Protein AF-A0A2E5AM23-F1 (afdb_monomer)

pLDDT: mean 81.15, std 21.77, range [34.69, 98.44]

Secondary structure (DSSP, 8-state):
--B-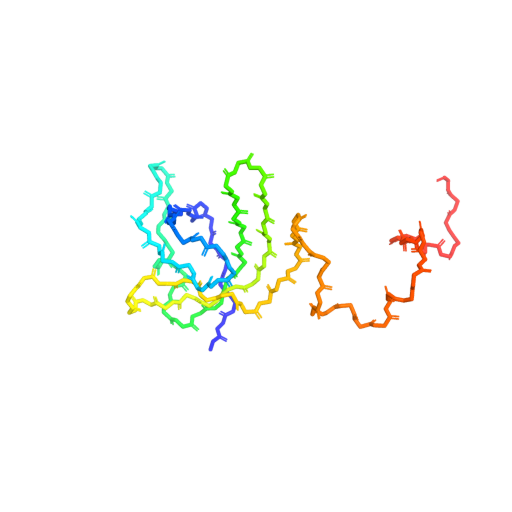--TTB-EEE---TTSPEEEEEEPTTSB-GGGG-TT-EEEEEEE-SS-EEEEEEEEETTTTEEEEEEEEEESSS---S--SS--SS-S---S---TT---

Radius of gyration: 16.87 Å; Cα contacts (8 Å, |Δi|>4): 173; chains: 1; bounding box: 41×44×32 Å

Nearest PDB structures (foldseek):
  5xy3-assembly1_D  TM=4.238E-01  e=3.324E+00  Trichomonas vaginalis
  6l8a-assembly3_F  TM=3.618E-01  e=4.242E+00  Acidithiobacillus ferrooxidans
  5i0k-assembly1_A-2  TM=3.037E-01  e=5.753E+00  Mycobacterium tuberculosis
  6s99-assembly2_D  TM=2.610E-01  e=7.804E+00  Ralstonia solanacearum

Structure (mmCIF, N/CA/C/O backbone):
data_AF-A0A2E5AM23-F1
#
_entry.id   AF-A0A2E5AM23-F1
#
loop_
_atom_site.group_PDB
_atom_site.id
_atom_site.type_symbol
_atom_site.label_atom_id
_atom_site.label_alt_id
_atom_site.label_comp_id
_atom_site.label_asym_id
_atom_site.label_entity_id
_atom_site.label_seq_id
_atom_site.pdbx_PDB_ins_code
_atom_site.Cartn_x
_atom_site.Cartn_y
_atom_site.Cartn_z
_atom_site.occupancy
_atom_site.B_iso_or_equiv
_atom_site.auth_seq_id
_atom_site.auth_comp_id
_atom_site.auth_asym_id
_atom_site.auth_atom_id
_atom_site.pdbx_PDB_model_num
ATOM 1 N N . MET A 1 1 ? -13.004 -5.943 12.814 1.00 79.38 1 MET A N 1
ATOM 2 C CA . MET A 1 1 ? -11.990 -5.644 11.788 1.00 79.38 1 MET A CA 1
ATOM 3 C C . MET A 1 1 ? -11.504 -6.960 11.225 1.00 79.38 1 MET A C 1
ATOM 5 O O . MET A 1 1 ? -10.989 -7.768 11.989 1.00 79.38 1 MET A O 1
ATOM 9 N N . ALA A 1 2 ? -11.749 -7.198 9.940 1.00 96.12 2 ALA A N 1
ATOM 10 C CA . ALA A 1 2 ? -11.255 -8.375 9.233 1.00 96.12 2 ALA A CA 1
ATOM 11 C C . ALA A 1 2 ? -10.177 -7.959 8.227 1.00 96.12 2 ALA A C 1
ATOM 13 O O . ALA A 1 2 ? -10.213 -6.831 7.731 1.00 96.12 2 ALA A O 1
ATOM 14 N N . LEU A 1 3 ? -9.257 -8.878 7.923 1.00 96.62 3 LEU A N 1
ATOM 15 C CA . LEU A 1 3 ? -8.399 -8.766 6.748 1.00 96.62 3 LEU A CA 1
ATOM 16 C C . LEU A 1 3 ? -9.218 -9.181 5.525 1.00 96.62 3 LEU A C 1
ATOM 18 O O . LEU A 1 3 ? -9.696 -10.313 5.456 1.00 96.62 3 LEU A O 1
ATOM 22 N N . VAL A 1 4 ? -9.380 -8.269 4.576 1.00 98.19 4 VAL A N 1
ATOM 23 C CA . VAL A 1 4 ? -10.126 -8.485 3.337 1.00 98.19 4 VAL A CA 1
ATOM 24 C C . VAL A 1 4 ? -9.156 -8.387 2.170 1.00 98.19 4 VAL A C 1
ATOM 26 O O . VAL A 1 4 ? -8.406 -7.422 2.065 1.00 98.19 4 VAL A O 1
ATOM 29 N N . ILE A 1 5 ? -9.179 -9.393 1.297 1.00 96.69 5 ILE A N 1
ATOM 30 C CA . ILE A 1 5 ? -8.407 -9.420 0.054 1.00 96.69 5 ILE A CA 1
ATOM 31 C C . ILE A 1 5 ? -9.391 -9.350 -1.110 1.00 96.69 5 ILE A C 1
ATOM 33 O O . ILE A 1 5 ? -10.382 -10.086 -1.141 1.00 96.69 5 ILE A O 1
ATOM 37 N N . LYS A 1 6 ? -9.129 -8.439 -2.045 1.00 96.62 6 LYS A N 1
ATOM 38 C CA . LYS A 1 6 ? -9.930 -8.221 -3.248 1.00 96.62 6 LYS A CA 1
ATOM 39 C C . LYS A 1 6 ? -9.016 -8.084 -4.453 1.00 96.62 6 LYS A C 1
ATOM 41 O O . LYS A 1 6 ? -7.964 -7.451 -4.376 1.00 96.62 6 LYS A O 1
ATOM 46 N N . ASP A 1 7 ? -9.455 -8.649 -5.567 1.00 96.69 7 ASP A N 1
ATOM 47 C CA . ASP A 1 7 ? -8.728 -8.572 -6.824 1.00 96.69 7 ASP A CA 1
ATOM 48 C C . ASP A 1 7 ? -8.991 -7.244 -7.525 1.00 96.69 7 ASP A C 1
ATOM 50 O O . ASP A 1 7 ? -10.079 -6.677 -7.437 1.00 96.69 7 ASP A O 1
ATOM 54 N N . ARG A 1 8 ? -7.986 -6.771 -8.269 1.00 97.00 8 ARG A N 1
ATOM 55 C CA . ARG A 1 8 ? -8.077 -5.580 -9.128 1.00 97.00 8 ARG A CA 1
ATOM 56 C C . ARG A 1 8 ? -8.587 -4.323 -8.412 1.00 97.00 8 ARG A C 1
ATOM 58 O O . ARG A 1 8 ? -9.169 -3.466 -9.064 1.00 97.00 8 ARG A O 1
ATOM 65 N N . VAL A 1 9 ? -8.310 -4.159 -7.121 1.00 98.00 9 VAL A N 1
ATOM 66 C CA . VAL A 1 9 ? -8.536 -2.893 -6.409 1.00 98.00 9 VAL A CA 1
ATOM 67 C C . VAL A 1 9 ? -7.316 -1.995 -6.583 1.00 98.00 9 VAL A C 1
ATOM 69 O O . VAL A 1 9 ? -6.205 -2.377 -6.211 1.00 98.00 9 VAL A O 1
ATOM 72 N N . LYS A 1 10 ? -7.497 -0.811 -7.177 1.00 97.81 10 LYS A N 1
ATOM 73 C CA . LYS A 1 10 ? -6.410 0.161 -7.360 1.00 97.81 10 LYS A CA 1
ATOM 74 C C . LYS A 1 10 ? -6.958 1.569 -7.550 1.00 97.81 10 LYS A C 1
ATOM 76 O O . LYS A 1 10 ? -7.698 1.828 -8.494 1.00 97.81 10 LYS A O 1
ATOM 81 N N . GLU A 1 11 ? -6.504 2.492 -6.711 1.00 97.94 11 GLU A N 1
ATOM 82 C CA . GLU A 1 11 ? -6.863 3.910 -6.772 1.00 97.94 11 GLU A CA 1
ATOM 83 C C . GLU A 1 11 ? -5.631 4.804 -6.929 1.00 97.94 11 GLU A C 1
ATOM 85 O O . GLU A 1 11 ? -4.497 4.385 -6.685 1.00 97.94 11 GLU A O 1
ATOM 90 N N . THR A 1 12 ? -5.864 6.046 -7.349 1.00 97.06 12 THR A N 1
ATOM 91 C CA . THR A 1 12 ? -4.843 7.100 -7.316 1.00 97.06 12 THR A CA 1
ATOM 92 C C . THR A 1 12 ? -4.791 7.762 -5.937 1.00 97.06 12 THR A C 1
ATOM 94 O O . THR A 1 12 ? -5.783 7.803 -5.215 1.00 97.06 12 THR A O 1
ATOM 97 N N . SER A 1 13 ? -3.626 8.286 -5.561 1.00 96.19 13 SER A N 1
ATOM 98 C CA . SER A 1 13 ? -3.429 9.086 -4.349 1.00 96.19 13 SER A CA 1
ATOM 99 C C . SER A 1 13 ? -2.438 10.200 -4.659 1.00 96.19 13 SER A C 1
ATOM 101 O O . SER A 1 13 ? -1.458 9.977 -5.367 1.00 96.19 13 SER A O 1
ATOM 103 N N . THR A 1 14 ? -2.676 11.387 -4.107 1.00 93.62 14 THR A N 1
ATOM 104 C CA . THR A 1 14 ? -1.747 12.528 -4.174 1.00 93.62 14 THR A CA 1
ATOM 105 C C . THR A 1 14 ? -1.050 12.787 -2.838 1.00 93.62 14 THR A C 1
ATOM 107 O O . THR A 1 14 ? -0.365 13.797 -2.691 1.00 93.62 14 THR A O 1
ATOM 110 N N . THR A 1 15 ? -1.248 11.916 -1.842 1.00 91.62 15 THR A N 1
ATOM 111 C CA . THR A 1 15 ? -0.557 12.010 -0.553 1.00 91.62 15 THR A CA 1
ATOM 112 C C . THR A 1 15 ? 0.949 11.910 -0.765 1.00 91.62 15 THR A C 1
ATOM 114 O O . THR A 1 15 ? 1.440 10.930 -1.321 1.00 91.62 15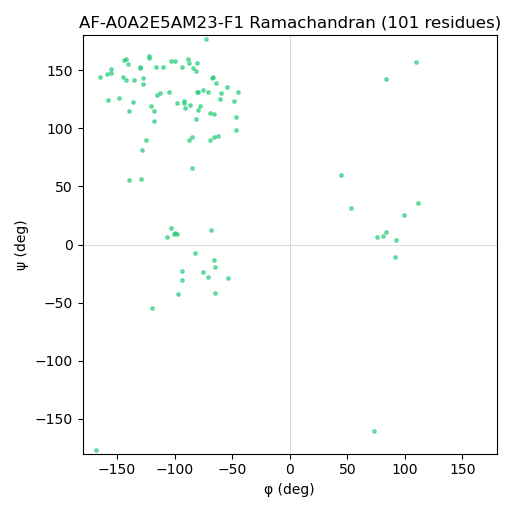 THR A O 1
ATOM 117 N N . THR A 1 16 ? 1.678 12.902 -0.263 1.00 87.12 16 THR A N 1
ATOM 118 C CA . THR A 1 16 ? 3.137 12.886 -0.150 1.00 87.12 16 THR A CA 1
ATOM 119 C C . THR A 1 16 ? 3.552 12.605 1.297 1.00 87.12 16 THR A C 1
ATOM 121 O O . THR A 1 16 ? 2.778 12.800 2.238 1.00 87.12 16 THR A O 1
ATOM 124 N N . GLY A 1 17 ? 4.782 12.125 1.490 1.00 84.81 17 GLY A N 1
ATOM 125 C CA . GLY A 1 17 ? 5.285 11.734 2.808 1.00 84.81 17 GLY A CA 1
ATOM 126 C C . GLY A 1 17 ? 4.678 10.424 3.330 1.00 84.81 17 GLY A C 1
ATOM 127 O O . GLY A 1 17 ? 4.157 9.608 2.572 1.00 84.81 17 GLY A O 1
ATOM 128 N N . THR A 1 18 ? 4.769 10.210 4.643 1.00 84.38 18 THR A N 1
ATOM 129 C CA . THR A 1 18 ? 4.437 8.935 5.315 1.00 84.38 18 THR A CA 1
ATOM 130 C C . THR A 1 18 ? 3.052 8.916 5.971 1.00 84.38 18 THR A C 1
ATOM 132 O O . THR A 1 18 ? 2.726 8.002 6.725 1.00 84.38 18 THR A O 1
ATOM 135 N N . GLY A 1 19 ? 2.225 9.929 5.703 1.00 88.44 19 GLY A N 1
ATOM 136 C CA . GLY A 1 19 ? 0.878 10.035 6.258 1.00 88.44 19 GLY A CA 1
ATOM 137 C C . GLY A 1 19 ? -0.126 9.054 5.644 1.00 88.44 19 GLY A C 1
ATOM 138 O O . GLY A 1 19 ? 0.173 8.308 4.705 1.00 88.44 19 GLY A O 1
ATOM 139 N N . THR A 1 20 ? -1.347 9.093 6.179 1.00 94.25 20 THR A N 1
ATOM 140 C CA . THR A 1 20 ? -2.517 8.396 5.633 1.00 94.25 20 THR A CA 1
ATOM 141 C C . THR A 1 20 ? -2.746 8.775 4.171 1.00 94.25 20 THR A C 1
ATOM 143 O O . THR A 1 20 ? -2.701 9.953 3.808 1.00 94.25 20 THR A O 1
ATOM 146 N N . TYR A 1 21 ? -3.019 7.777 3.332 1.00 97.56 21 TYR A N 1
ATOM 147 C CA . TYR A 1 21 ? -3.351 8.019 1.934 1.00 97.56 21 TYR A CA 1
ATOM 148 C C . TYR A 1 21 ? -4.771 8.547 1.799 1.00 97.56 21 TYR A C 1
ATOM 150 O O . TYR A 1 21 ? -5.702 7.958 2.353 1.00 97.56 21 TYR A O 1
ATOM 158 N N . THR A 1 22 ? -4.934 9.601 1.006 1.00 97.56 22 THR A N 1
ATOM 159 C CA . THR A 1 22 ? -6.230 10.018 0.472 1.00 97.56 22 THR A CA 1
ATOM 160 C C . THR A 1 22 ? -6.419 9.340 -0.876 1.00 97.56 22 THR A C 1
ATOM 162 O O . THR A 1 22 ? -5.596 9.513 -1.776 1.00 97.56 22 THR A O 1
ATOM 165 N N . LEU A 1 23 ? -7.490 8.567 -1.017 1.00 97.94 23 LEU A N 1
ATOM 166 C CA . LEU A 1 23 ? -7.803 7.833 -2.236 1.00 97.94 23 LEU A CA 1
ATOM 167 C C . LEU A 1 23 ? -8.699 8.697 -3.128 1.00 97.94 23 LEU A C 1
ATOM 169 O O . LEU A 1 23 ? -9.743 9.186 -2.690 1.00 97.94 23 LEU A O 1
ATOM 173 N N . ALA A 1 24 ? -8.241 8.933 -4.355 1.00 96.56 24 ALA A N 1
ATOM 174 C CA . ALA A 1 24 ? -8.825 9.878 -5.305 1.00 96.56 24 ALA A CA 1
ATOM 175 C C . ALA A 1 24 ? -9.658 9.199 -6.409 1.00 96.56 24 ALA A C 1
ATOM 177 O O . ALA A 1 24 ? -10.001 9.837 -7.405 1.00 96.56 24 ALA A O 1
ATOM 178 N N . GLY A 1 25 ? -10.004 7.921 -6.241 1.00 95.88 25 GLY A N 1
ATOM 179 C CA . GLY A 1 25 ? -10.817 7.154 -7.177 1.00 95.88 25 GLY A CA 1
ATOM 180 C C . GLY A 1 25 ? -10.039 6.076 -7.928 1.00 95.88 25 GLY A C 1
ATOM 181 O O . GLY A 1 25 ? -8.809 6.130 -8.080 1.00 95.88 25 GLY A O 1
ATOM 182 N N . ALA A 1 26 ? -10.797 5.084 -8.402 1.00 97.81 26 ALA A N 1
ATOM 183 C CA . ALA A 1 26 ? -10.289 3.914 -9.107 1.00 97.81 26 ALA A CA 1
ATOM 184 C C . ALA A 1 26 ? -9.617 4.275 -10.429 1.00 97.81 26 ALA A C 1
ATOM 186 O O . ALA A 1 26 ? -10.098 5.108 -11.199 1.00 97.81 26 ALA A O 1
ATOM 187 N N . ILE A 1 27 ? -8.500 3.604 -10.703 1.00 97.50 27 ILE A N 1
ATOM 188 C CA . ILE A 1 27 ? -7.885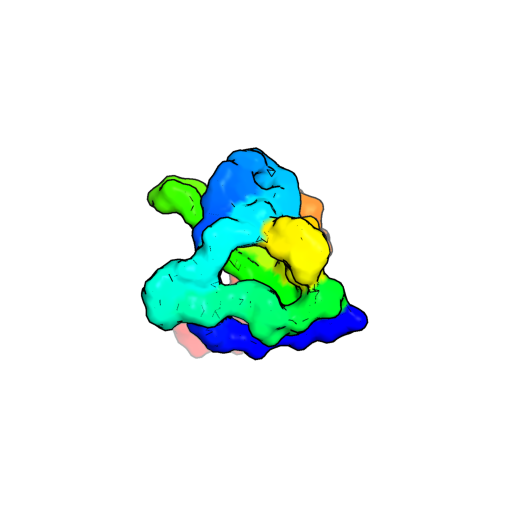 3.637 -12.027 1.00 97.50 27 ILE A CA 1
ATOM 189 C C . ILE A 1 27 ? -8.814 2.914 -13.005 1.00 97.50 27 ILE A C 1
ATOM 191 O O . ILE A 1 27 ? -9.413 1.896 -12.669 1.00 97.50 27 ILE A O 1
ATOM 195 N N . THR A 1 28 ? -8.914 3.407 -14.240 1.00 97.00 28 THR A N 1
ATOM 196 C CA . THR A 1 28 ? -9.718 2.778 -15.295 1.00 97.00 28 THR A CA 1
ATOM 197 C C . THR A 1 28 ? -9.440 1.274 -15.405 1.00 97.00 28 THR A C 1
ATOM 199 O O . THR A 1 28 ? -8.302 0.855 -15.620 1.00 97.00 28 THR A O 1
ATOM 202 N N . GLY A 1 29 ? -10.496 0.463 -15.286 1.00 97.06 29 GLY A N 1
ATOM 203 C CA . GLY A 1 29 ? -10.410 -1.000 -15.329 1.00 97.06 29 GLY A CA 1
ATOM 204 C C . GLY A 1 29 ? -10.040 -1.667 -13.997 1.00 97.06 29 GLY A C 1
ATOM 205 O O . GLY A 1 29 ? -9.733 -2.860 -13.998 1.00 97.06 29 GLY A O 1
ATOM 206 N N . PHE A 1 30 ? -10.048 -0.929 -12.889 1.00 98.31 30 PHE A N 1
ATOM 207 C CA . PHE A 1 30 ? -9.892 -1.430 -11.524 1.00 98.31 30 PHE A CA 1
ATOM 208 C C . PHE A 1 30 ? -11.105 -1.031 -10.675 1.00 98.31 30 PHE A C 1
ATOM 210 O O . PHE A 1 30 ? -11.839 -0.106 -11.016 1.00 98.31 30 PHE A O 1
ATOM 217 N N . GLU A 1 31 ? -11.285 -1.734 -9.565 1.00 98.38 31 GLU A N 1
ATOM 218 C CA . GLU A 1 31 ? -12.287 -1.448 -8.546 1.00 98.38 31 GLU A CA 1
ATOM 219 C C . GLU A 1 31 ? -11.743 -0.466 -7.497 1.00 98.38 31 GLU A C 1
ATOM 221 O O . GLU A 1 31 ? -10.527 -0.306 -7.316 1.00 98.38 31 GLU A O 1
ATOM 226 N N . ALA A 1 32 ? -12.660 0.182 -6.782 1.00 97.81 32 ALA A N 1
ATOM 227 C CA . ALA A 1 32 ? -12.343 1.097 -5.691 1.00 97.81 32 ALA A CA 1
ATOM 228 C C . ALA A 1 32 ? -12.032 0.348 -4.381 1.00 97.81 32 ALA A C 1
ATOM 230 O O . ALA A 1 32 ? -12.512 -0.759 -4.134 1.00 97.81 32 ALA A O 1
ATOM 231 N N . PHE A 1 33 ? -11.284 0.983 -3.479 1.00 97.94 33 PHE A N 1
ATOM 232 C CA . PHE A 1 33 ? -11.016 0.466 -2.133 1.00 97.94 33 PHE A CA 1
ATOM 233 C C . PHE A 1 33 ? -12.273 0.389 -1.262 1.00 97.94 33 PHE A C 1
ATOM 235 O O . PHE A 1 33 ? -12.257 -0.303 -0.246 1.00 97.94 33 PHE A O 1
ATOM 242 N N . SER A 1 34 ? -13.384 1.017 -1.662 1.00 97.50 34 SER A N 1
ATOM 243 C CA . SER A 1 34 ? -14.688 0.801 -1.021 1.00 97.50 34 SER A CA 1
ATOM 244 C C . SER A 1 34 ? -15.084 -0.677 -0.967 1.00 97.50 34 SER A C 1
ATOM 246 O O . SER A 1 34 ? -15.738 -1.086 -0.008 1.00 97.50 34 SER A O 1
ATOM 248 N N . GLU A 1 35 ? -14.616 -1.490 -1.919 1.00 98.12 35 GLU A N 1
ATOM 249 C CA . GLU A 1 35 ? -14.848 -2.939 -1.963 1.00 98.12 35 GLU A CA 1
ATOM 250 C C . GLU A 1 35 ? -14.202 -3.710 -0.799 1.00 98.12 35 GLU A C 1
ATOM 252 O O . GLU A 1 35 ? -14.609 -4.834 -0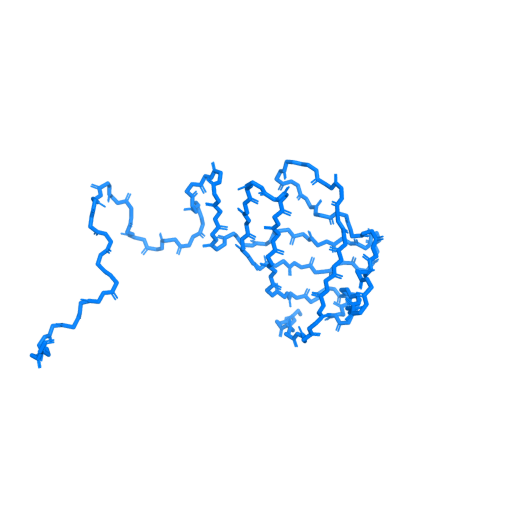.495 1.00 98.12 35 GLU A O 1
ATOM 257 N N . ILE A 1 36 ? -13.215 -3.117 -0.119 1.00 98.19 36 ILE A N 1
ATOM 258 C CA . ILE A 1 36 ? -12.608 -3.666 1.105 1.00 98.19 36 ILE A CA 1
ATOM 259 C C . ILE A 1 36 ? -13.588 -3.581 2.287 1.00 98.19 36 ILE A C 1
ATOM 261 O O . ILE A 1 36 ? -13.562 -4.419 3.193 1.00 98.19 36 ILE A O 1
ATOM 265 N N . GLY A 1 37 ? -14.497 -2.604 2.263 1.00 98.06 37 GLY A N 1
ATOM 266 C CA . GLY A 1 37 ? -15.457 -2.335 3.328 1.00 98.06 37 GLY A CA 1
ATOM 267 C C . GLY A 1 37 ? -14.881 -1.474 4.455 1.00 98.06 37 GLY A C 1
ATOM 268 O O . GLY A 1 37 ? -13.716 -1.584 4.838 1.00 98.06 37 GLY A O 1
ATOM 269 N N . ASN A 1 38 ? -15.717 -0.586 4.994 1.00 98.19 38 ASN A N 1
ATOM 270 C CA . ASN A 1 38 ? -15.309 0.397 5.998 1.00 98.19 38 ASN A CA 1
ATOM 271 C C . ASN A 1 38 ? -14.745 -0.256 7.273 1.00 98.19 38 ASN A C 1
ATOM 273 O O . ASN A 1 38 ? -15.393 -1.111 7.876 1.00 98.19 38 ASN A O 1
ATOM 277 N N . GLY A 1 39 ? -13.574 0.201 7.720 1.00 97.75 39 GLY A N 1
ATOM 278 C CA . GLY A 1 39 ? -12.923 -0.262 8.945 1.00 97.75 39 GLY A CA 1
ATOM 279 C C . GLY A 1 39 ? -12.252 -1.634 8.831 1.00 97.75 39 GLY A C 1
ATOM 280 O O . GLY A 1 39 ? -11.797 -2.167 9.845 1.00 97.75 39 GLY A O 1
ATOM 281 N N . ASN A 1 40 ? -12.192 -2.223 7.635 1.00 98.38 40 ASN A N 1
ATOM 282 C CA . ASN A 1 40 ? -11.436 -3.448 7.386 1.00 98.38 40 ASN A CA 1
ATOM 283 C C . ASN A 1 40 ? -9.983 -3.139 7.023 1.00 98.38 40 ASN A C 1
ATOM 285 O O . ASN A 1 40 ? -9.655 -2.051 6.540 1.00 98.38 40 ASN A O 1
ATOM 289 N N . THR A 1 41 ? -9.110 -4.115 7.260 1.00 98.06 41 THR A N 1
ATOM 290 C CA . THR A 1 41 ? -7.723 -4.064 6.802 1.00 98.06 41 THR A CA 1
ATOM 291 C C . THR A 1 41 ? -7.574 -4.767 5.461 1.00 98.06 41 THR A C 1
ATOM 293 O O . THR A 1 41 ? -8.314 -5.696 5.145 1.00 98.06 41 THR A O 1
ATOM 296 N N . THR A 1 42 ? -6.590 -4.344 4.679 1.00 98.25 42 THR A N 1
ATOM 297 C CA . THR A 1 42 ? -6.183 -4.998 3.433 1.00 98.25 42 THR A CA 1
ATOM 298 C C . THR A 1 42 ? -4.674 -4.905 3.270 1.00 98.25 42 THR A C 1
ATOM 300 O O . THR A 1 4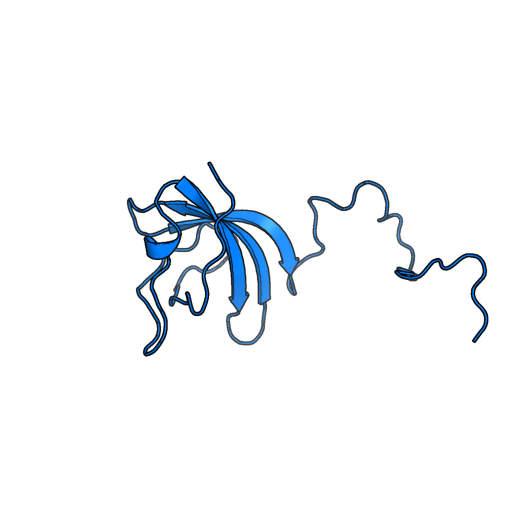2 ? -4.025 -4.023 3.840 1.00 98.25 42 THR A O 1
ATOM 303 N N . TYR A 1 43 ? -4.121 -5.799 2.458 1.00 97.56 43 TYR A N 1
ATOM 304 C CA . TYR A 1 43 ? -2.803 -5.593 1.879 1.00 97.56 43 TYR A CA 1
ATOM 305 C C . TYR A 1 43 ? -2.848 -4.419 0.894 1.00 97.56 43 TYR A C 1
ATOM 307 O O . TYR A 1 43 ? -3.848 -4.240 0.192 1.00 97.56 43 TYR A O 1
ATOM 315 N N . TYR A 1 44 ? -1.778 -3.633 0.830 1.00 97.12 44 TYR A N 1
ATOM 316 C CA . TYR A 1 44 ? -1.606 -2.595 -0.178 1.00 97.12 44 TYR A CA 1
ATOM 317 C C . TYR A 1 44 ? -0.166 -2.532 -0.672 1.00 97.12 44 TYR A C 1
ATOM 319 O O . TYR A 1 44 ? 0.777 -2.882 0.036 1.00 97.12 44 TYR A O 1
ATOM 327 N N . GLY A 1 45 ? -0.021 -2.025 -1.892 1.00 95.69 45 GLY A N 1
ATOM 328 C CA . GLY A 1 45 ? 1.235 -1.516 -2.418 1.00 95.69 45 GLY A CA 1
ATOM 329 C C . GLY A 1 45 ? 1.016 -0.107 -2.955 1.00 95.69 45 GLY A C 1
ATOM 330 O O . GLY A 1 45 ? -0.036 0.187 -3.526 1.00 95.69 45 GLY A O 1
ATOM 331 N N . CYS A 1 46 ? 2.000 0.762 -2.774 1.00 94.06 46 CYS A N 1
ATOM 332 C CA . CYS A 1 46 ? 2.033 2.087 -3.373 1.00 94.06 46 CYS A CA 1
ATOM 333 C C . CYS A 1 46 ? 3.385 2.308 -4.054 1.00 94.06 46 CYS A C 1
ATOM 335 O O . CYS A 1 46 ? 4.398 1.733 -3.652 1.00 94.06 46 CYS A O 1
ATOM 337 N N . SER A 1 47 ? 3.398 3.158 -5.073 1.00 92.06 47 SER A N 1
ATOM 338 C CA . SER A 1 47 ? 4.629 3.653 -5.675 1.00 92.06 47 SER A CA 1
ATOM 339 C C . SER A 1 47 ? 4.363 4.993 -6.347 1.00 92.06 47 SER A C 1
ATOM 341 O O . SER A 1 47 ? 3.267 5.211 -6.869 1.00 92.06 47 SER A O 1
ATOM 343 N N . ASP A 1 48 ? 5.364 5.868 -6.347 1.00 87.81 48 ASP A N 1
ATOM 344 C CA . ASP A 1 48 ? 5.373 7.117 -7.116 1.00 87.81 48 ASP A CA 1
ATOM 345 C C . ASP A 1 48 ? 6.141 6.990 -8.450 1.00 87.81 48 ASP A C 1
ATOM 347 O O . ASP A 1 48 ? 6.362 7.977 -9.150 1.00 87.81 48 ASP A O 1
ATOM 351 N N . GLY A 1 49 ? 6.532 5.765 -8.820 1.00 87.50 49 GLY A N 1
ATOM 352 C CA . GLY A 1 49 ? 7.345 5.463 -9.998 1.00 87.50 49 GLY A CA 1
ATOM 353 C C . GLY A 1 49 ? 8.853 5.441 -9.737 1.00 87.50 49 GLY A C 1
ATOM 354 O O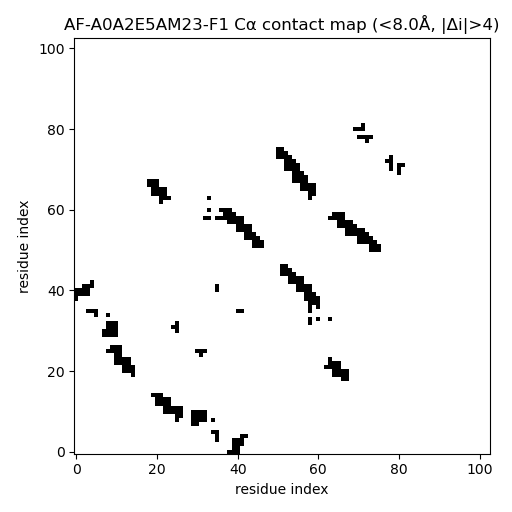 . GLY A 1 49 ? 9.592 4.968 -10.598 1.00 87.50 49 GLY A O 1
ATOM 355 N N . THR A 1 50 ? 9.307 5.898 -8.569 1.00 87.12 50 THR A N 1
ATOM 356 C CA . THR A 1 50 ? 10.708 5.818 -8.127 1.00 87.12 50 THR A CA 1
ATOM 357 C C . THR A 1 50 ? 10.807 5.014 -6.839 1.00 87.12 50 THR A C 1
ATOM 359 O O . THR A 1 50 ? 11.514 4.010 -6.779 1.00 87.12 50 THR A O 1
ATOM 362 N N . ASP A 1 51 ? 10.047 5.434 -5.835 1.00 85.81 51 ASP A N 1
ATOM 363 C CA . ASP A 1 51 ? 9.959 4.814 -4.530 1.00 85.81 51 ASP A CA 1
ATOM 364 C C . ASP A 1 51 ? 8.721 3.923 -4.422 1.00 85.81 51 ASP A C 1
ATOM 366 O O . ASP A 1 51 ? 7.739 4.062 -5.165 1.00 85.81 51 ASP A O 1
ATOM 370 N N . PHE A 1 52 ? 8.769 2.974 -3.489 1.00 87.12 52 PHE A N 1
ATOM 371 C CA . PHE A 1 52 ? 7.650 2.087 -3.213 1.00 87.12 52 PHE A CA 1
ATOM 372 C C . PHE A 1 52 ? 7.498 1.777 -1.727 1.00 87.12 52 PHE A C 1
ATOM 374 O O . PHE A 1 52 ? 8.426 1.895 -0.921 1.00 87.12 52 PHE A O 1
ATOM 381 N N . GLU A 1 53 ? 6.291 1.343 -1.384 1.00 89.94 53 GLU A N 1
ATOM 382 C CA . GLU A 1 53 ? 5.971 0.764 -0.090 1.00 89.94 53 GLU A CA 1
ATOM 383 C C . GLU A 1 53 ? 4.939 -0.343 -0.256 1.00 89.94 53 GLU A C 1
ATOM 385 O O . GLU A 1 53 ? 4.021 -0.238 -1.073 1.00 89.94 53 GLU A O 1
ATOM 390 N N . VAL A 1 54 ? 5.073 -1.382 0.556 1.00 91.31 54 VAL A N 1
ATOM 391 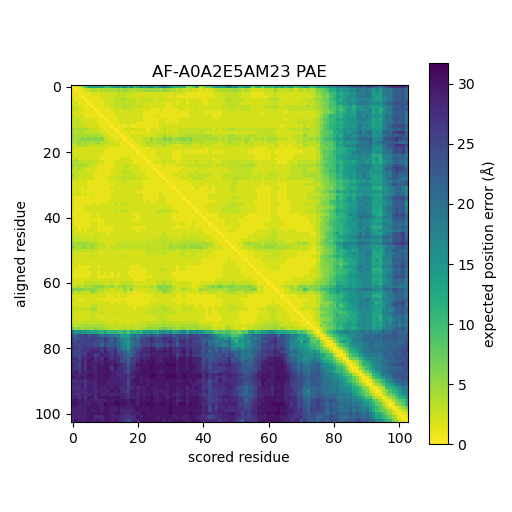C CA . VAL A 1 54 ? 4.122 -2.476 0.673 1.00 91.31 54 VAL A CA 1
ATOM 392 C C . VAL A 1 54 ? 3.757 -2.653 2.142 1.00 91.31 54 VAL A C 1
ATOM 394 O O . VAL A 1 54 ? 4.618 -2.573 3.022 1.00 91.31 54 VAL A O 1
ATOM 397 N N . GLY A 1 55 ? 2.478 -2.875 2.437 1.00 92.56 55 GLY A N 1
ATOM 398 C CA . GLY A 1 55 ? 2.015 -2.894 3.817 1.00 92.56 55 GLY A CA 1
ATOM 399 C C . GLY A 1 55 ? 0.608 -3.429 4.024 1.00 92.56 55 GLY A C 1
ATOM 400 O O . GLY A 1 55 ? -0.080 -3.858 3.100 1.00 92.56 55 GLY A O 1
ATOM 401 N N . ILE A 1 56 ? 0.180 -3.371 5.282 1.00 95.38 56 ILE A N 1
ATOM 402 C CA . ILE A 1 56 ? -1.211 -3.546 5.693 1.00 95.38 56 ILE A CA 1
ATOM 403 C C . ILE A 1 56 ? -1.776 -2.176 6.042 1.00 95.38 56 ILE A C 1
ATOM 405 O O . ILE A 1 56 ? -1.159 -1.423 6.802 1.00 95.38 56 ILE A O 1
ATOM 409 N N . GLY A 1 57 ? -2.948 -1.860 5.501 1.00 96.31 57 GLY A N 1
ATOM 410 C CA . GLY A 1 57 ? -3.641 -0.607 5.765 1.00 96.31 57 GLY A CA 1
ATOM 411 C C . GLY A 1 57 ? -5.095 -0.819 6.156 1.00 96.31 57 GLY A C 1
ATOM 412 O O . GLY A 1 57 ? -5.716 -1.800 5.749 1.00 96.31 57 GLY A O 1
ATOM 413 N N . THR A 1 58 ? -5.641 0.109 6.939 1.00 97.94 58 THR A N 1
ATOM 414 C CA . THR A 1 58 ? -7.064 0.153 7.301 1.00 97.94 58 THR A CA 1
ATOM 415 C C . THR A 1 58 ? -7.793 1.132 6.391 1.00 97.94 58 THR A C 1
ATOM 417 O O . THR A 1 58 ? -7.461 2.321 6.367 1.00 97.94 58 THR A O 1
ATOM 420 N N . TYR A 1 59 ? -8.804 0.649 5.667 1.00 98.44 59 TYR A N 1
ATOM 421 C CA . TYR A 1 59 ? -9.655 1.499 4.839 1.00 98.44 59 TYR A CA 1
ATOM 422 C C . TYR A 1 59 ? -10.723 2.189 5.691 1.00 98.44 59 TYR A C 1
ATOM 424 O O . TYR A 1 59 ? -11.429 1.543 6.467 1.00 98.44 59 TYR A O 1
ATOM 432 N N . THR A 1 60 ? -10.870 3.501 5.523 1.00 98.31 60 THR A N 1
ATOM 433 C CA . THR A 1 60 ? -11.934 4.292 6.147 1.00 98.31 60 THR A CA 1
ATOM 434 C C . THR A 1 60 ? -12.765 4.960 5.063 1.00 98.31 60 THR A C 1
ATOM 436 O O . THR A 1 60 ? -12.263 5.772 4.286 1.00 98.31 60 THR A O 1
ATOM 439 N N . LEU A 1 61 ? -14.058 4.629 5.031 1.00 96.56 61 LEU A N 1
ATOM 440 C CA . LEU A 1 61 ? -14.999 5.151 4.040 1.00 96.56 61 LEU A CA 1
ATOM 441 C C . LEU A 1 61 ? -15.186 6.664 4.192 1.00 96.56 61 LEU A C 1
ATOM 443 O O . LEU A 1 61 ? -15.204 7.395 3.204 1.00 96.56 61 LEU A O 1
ATOM 447 N N . SER A 1 62 ? -15.292 7.141 5.436 1.00 94.19 62 SER A N 1
ATOM 448 C CA . SER A 1 62 ? -15.345 8.575 5.717 1.00 94.19 62 SER A CA 1
ATOM 449 C C . SER A 1 62 ? -14.015 9.220 5.334 1.00 94.19 62 SER A C 1
ATOM 451 O O . SER A 1 62 ? -12.989 8.958 5.958 1.00 94.19 62 SER A O 1
ATOM 453 N N . GLY A 1 63 ? -14.043 10.064 4.303 1.00 90.44 63 GLY A N 1
ATOM 454 C CA . GLY A 1 63 ? -12.851 10.710 3.754 1.00 90.44 63 GLY A CA 1
ATOM 455 C C . GLY A 1 63 ? -12.029 9.840 2.802 1.00 90.44 63 GLY A C 1
ATOM 456 O O . GLY A 1 63 ? -10.946 10.276 2.431 1.00 90.44 63 GLY A O 1
ATOM 457 N N . THR A 1 64 ? -12.520 8.644 2.434 1.00 97.00 64 THR A N 1
ATOM 458 C CA . THR A 1 64 ? -11.895 7.728 1.458 1.00 97.00 64 THR A CA 1
ATOM 459 C C . THR A 1 64 ? -10.390 7.585 1.667 1.00 97.00 64 THR A C 1
ATOM 461 O O . THR A 1 64 ? -9.583 7.910 0.798 1.00 97.00 64 THR A O 1
ATOM 464 N N . THR A 1 65 ? -10.001 7.120 2.855 1.00 98.25 65 THR A N 1
ATOM 465 C CA . THR A 1 65 ? -8.591 7.033 3.248 1.00 98.25 65 THR A CA 1
ATOM 466 C C . THR A 1 65 ? -8.114 5.606 3.474 1.00 98.25 65 THR A C 1
ATOM 468 O O . THR A 1 65 ? -8.883 4.729 3.871 1.00 98.25 65 THR A O 1
ATOM 471 N N . LEU A 1 66 ? -6.814 5.385 3.272 1.00 98.12 66 LEU A N 1
ATOM 472 C CA . LEU A 1 66 ? -6.113 4.175 3.689 1.00 98.12 66 LEU A CA 1
ATOM 473 C C . LEU A 1 66 ? -5.031 4.560 4.700 1.00 98.12 66 LEU A C 1
ATOM 475 O O . LEU A 1 66 ? -4.010 5.159 4.354 1.00 98.12 66 LEU A O 1
ATOM 479 N N . THR A 1 67 ? -5.267 4.243 5.971 1.00 97.12 67 THR A N 1
ATOM 480 C CA . THR A 1 67 ? -4.278 4.481 7.029 1.00 97.12 67 THR A CA 1
ATOM 481 C C . THR A 1 67 ? -3.231 3.381 6.995 1.00 97.12 67 THR A C 1
ATOM 483 O O . THR A 1 67 ? -3.585 2.204 6.983 1.00 97.12 67 THR A O 1
ATOM 486 N N . ARG A 1 68 ? -1.950 3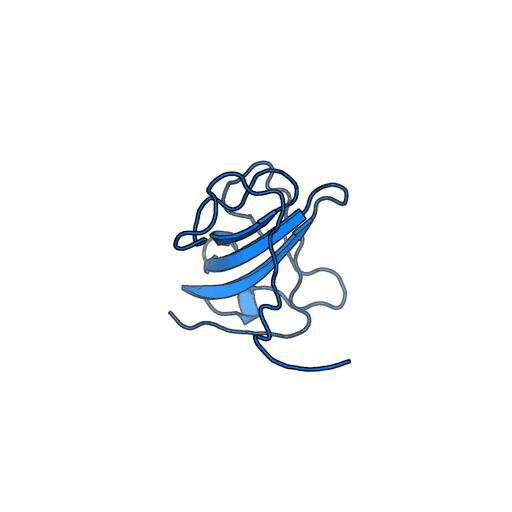.758 7.010 1.00 93.50 68 ARG A N 1
ATOM 487 C CA . ARG A 1 68 ? -0.826 2.818 7.084 1.00 93.50 68 ARG A CA 1
ATOM 488 C C . ARG A 1 68 ? -0.800 2.173 8.469 1.00 93.50 68 ARG A C 1
ATOM 490 O O . ARG A 1 68 ? -0.571 2.861 9.460 1.00 93.50 68 ARG A O 1
ATOM 497 N N . THR A 1 69 ? -1.062 0.872 8.553 1.00 89.62 69 THR A N 1
ATOM 498 C CA . THR A 1 69 ? -1.113 0.142 9.832 1.00 89.62 69 THR A CA 1
ATOM 499 C C . THR A 1 69 ? 0.203 -0.572 10.114 1.00 89.62 69 THR A C 1
ATOM 501 O O . THR A 1 69 ? 0.689 -0.579 11.242 1.00 89.62 69 THR A O 1
ATOM 504 N N . THR A 1 70 ? 0.789 -1.202 9.098 1.00 87.81 70 THR A N 1
ATOM 505 C CA . THR A 1 70 ? 2.062 -1.922 9.207 1.00 87.81 70 THR A CA 1
ATOM 506 C C . THR A 1 70 ? 2.801 -1.819 7.887 1.00 87.81 70 THR A C 1
ATOM 508 O O . THR A 1 70 ? 2.245 -2.174 6.850 1.00 87.81 70 THR A O 1
ATOM 511 N N . ILE A 1 71 ? 4.051 -1.361 7.934 1.00 85.81 71 ILE A N 1
ATOM 512 C CA . ILE A 1 71 ? 4.919 -1.308 6.759 1.00 85.81 71 ILE A CA 1
ATOM 513 C C . ILE A 1 71 ? 5.696 -2.614 6.682 1.00 85.81 71 ILE A C 1
ATOM 515 O O . ILE A 1 71 ? 6.450 -2.937 7.597 1.00 85.81 71 ILE A O 1
ATOM 519 N N . LEU A 1 72 ? 5.472 -3.367 5.607 1.00 85.00 72 LEU A N 1
ATOM 520 C CA . LEU A 1 72 ? 6.103 -4.662 5.370 1.00 85.00 72 LEU A CA 1
ATOM 521 C C . LEU A 1 72 ? 7.368 -4.530 4.522 1.00 85.00 72 LEU A C 1
ATOM 523 O O . LEU A 1 72 ? 8.277 -5.327 4.700 1.00 85.00 72 LEU A O 1
ATOM 527 N N . GLU A 1 73 ? 7.438 -3.538 3.632 1.00 83.19 73 GLU A N 1
ATOM 528 C CA . GLU A 1 73 ? 8.606 -3.242 2.794 1.00 83.19 73 GLU A CA 1
ATOM 529 C C . GLU A 1 73 ? 8.558 -1.787 2.297 1.00 83.19 73 GLU A C 1
ATOM 531 O O . GLU A 1 73 ? 7.475 -1.261 2.049 1.00 83.19 73 GLU A O 1
ATOM 536 N N . SER A 1 74 ? 9.710 -1.123 2.138 1.00 85.00 74 SER A N 1
ATOM 537 C CA . SER A 1 74 ? 9.809 0.206 1.513 1.00 85.00 74 SER A CA 1
ATOM 538 C C . SER A 1 74 ? 11.201 0.463 0.925 1.00 85.00 74 SER A C 1
ATOM 540 O O . SER A 1 74 ? 12.198 -0.024 1.461 1.00 85.00 74 SER A O 1
ATOM 542 N N . SER A 1 75 ? 11.281 1.279 -0.133 1.00 80.31 75 SER A N 1
ATOM 543 C CA . SER A 1 75 ? 12.546 1.760 -0.715 1.00 80.31 75 SER A CA 1
ATOM 544 C C . SER A 1 75 ? 13.236 2.862 0.105 1.00 80.31 75 SER A C 1
ATOM 546 O O . SER A 1 75 ? 14.451 3.028 0.007 1.00 80.31 75 SER A O 1
ATOM 548 N N . SER A 1 76 ? 12.488 3.610 0.924 1.00 66.31 76 SER A N 1
ATOM 549 C CA . SER A 1 76 ? 12.948 4.861 1.549 1.00 66.31 76 SER A CA 1
ATOM 550 C C . SER A 1 76 ? 13.543 4.679 2.951 1.00 66.31 76 SER A C 1
ATOM 552 O O . SER A 1 76 ? 14.325 5.510 3.415 1.00 66.31 76 SER A O 1
ATOM 554 N N . THR A 1 77 ? 13.208 3.614 3.680 1.00 52.34 77 THR A N 1
ATOM 555 C CA . THR A 1 77 ? 13.783 3.362 5.010 1.00 52.34 77 THR A CA 1
ATOM 556 C C . THR A 1 77 ? 13.530 1.925 5.451 1.00 52.34 77 THR A C 1
ATOM 558 O O . THR A 1 77 ? 12.482 1.348 5.178 1.00 52.34 77 THR A O 1
ATOM 561 N N . LYS A 1 78 ? 14.514 1.346 6.150 1.00 47.34 78 LYS A N 1
ATOM 562 C CA . LYS A 1 78 ? 14.438 0.025 6.786 1.00 47.34 78 LYS A CA 1
ATOM 563 C C . LYS A 1 78 ? 13.108 -0.128 7.537 1.00 47.34 78 LYS A C 1
ATOM 565 O O . LYS A 1 78 ? 12.764 0.737 8.335 1.00 47.34 78 LYS A O 1
ATOM 570 N N . ILE A 1 79 ? 12.424 -1.249 7.317 1.00 46.47 79 ILE A N 1
ATOM 571 C CA . ILE A 1 79 ? 11.269 -1.716 8.096 1.00 46.47 79 ILE A CA 1
ATOM 572 C C . ILE A 1 79 ? 11.604 -1.598 9.593 1.00 46.47 79 ILE A C 1
ATOM 574 O O . ILE A 1 79 ? 12.454 -2.334 10.094 1.00 46.47 79 ILE A O 1
ATOM 578 N N . THR A 1 80 ? 10.978 -0.667 10.317 1.00 43.62 80 THR A N 1
ATOM 579 C CA . THR A 1 80 ? 11.171 -0.508 11.774 1.00 43.62 80 THR A CA 1
ATOM 580 C C . THR A 1 80 ? 10.055 -1.129 12.610 1.00 43.62 80 THR A C 1
ATOM 582 O O . THR A 1 80 ? 10.062 -0.991 13.830 1.00 43.62 80 THR A O 1
ATOM 585 N N . ALA A 1 81 ? 9.137 -1.890 12.012 1.00 43.34 81 ALA A N 1
ATOM 586 C CA . ALA A 1 81 ? 8.153 -2.646 12.774 1.00 43.34 81 ALA A CA 1
ATOM 587 C C . ALA A 1 81 ? 7.935 -4.034 12.163 1.00 43.34 81 ALA A C 1
ATOM 589 O O . ALA A 1 81 ? 7.395 -4.154 11.071 1.00 43.34 81 ALA A O 1
ATOM 590 N N . LEU A 1 82 ? 8.323 -5.055 12.944 1.00 34.69 82 LEU A N 1
ATOM 591 C CA . LEU A 1 82 ? 8.138 -6.509 12.767 1.00 34.69 82 LEU A CA 1
ATOM 592 C C . LEU A 1 82 ? 9.304 -7.346 12.213 1.00 34.69 82 LEU A C 1
ATOM 594 O O . LEU A 1 82 ? 9.090 -8.484 11.805 1.00 34.69 82 LEU A O 1
ATOM 598 N N . VAL A 1 83 ? 10.555 -6.903 12.379 1.00 38.50 83 VAL A N 1
ATOM 599 C CA . VAL A 1 83 ? 11.647 -7.876 12.575 1.00 38.50 83 VAL A CA 1
ATOM 600 C C . VAL A 1 83 ? 11.734 -8.177 14.069 1.00 38.50 83 VAL A C 1
ATOM 602 O O . VAL A 1 83 ? 12.425 -7.490 14.819 1.00 38.50 83 VAL A O 1
ATOM 605 N N . ASN A 1 84 ? 10.998 -9.183 14.534 1.00 43.72 84 ASN A N 1
ATOM 606 C CA . ASN A 1 84 ? 11.264 -9.773 15.842 1.00 43.72 84 ASN A CA 1
ATOM 607 C C . ASN A 1 84 ? 12.688 -10.374 15.816 1.00 43.72 84 ASN A C 1
ATOM 609 O O . ASN A 1 84 ? 12.878 -11.493 15.356 1.00 43.72 84 ASN A O 1
ATOM 613 N N . GLY A 1 85 ? 13.698 -9.607 16.247 1.00 38.94 85 GLY A N 1
ATOM 614 C CA . GLY A 1 85 ? 15.002 -10.122 16.688 1.00 38.94 85 GLY A CA 1
ATOM 615 C C . GLY A 1 85 ? 16.162 -10.242 15.685 1.00 38.94 85 GLY A C 1
ATOM 616 O O . GLY A 1 85 ? 17.217 -10.711 16.098 1.00 38.94 85 GLY A O 1
ATOM 617 N N . ALA A 1 86 ? 16.055 -9.811 14.424 1.00 36.59 86 ALA A N 1
ATOM 618 C CA . ALA A 1 86 ? 17.135 -10.004 13.439 1.00 36.59 86 ALA A CA 1
ATOM 619 C C . ALA A 1 86 ? 17.543 -8.726 12.690 1.00 36.59 86 ALA A C 1
ATOM 621 O O . ALA A 1 86 ? 17.544 -8.689 11.466 1.00 36.59 86 ALA A O 1
ATOM 622 N N . VAL A 1 87 ? 17.926 -7.670 13.412 1.00 43.47 87 VAL A N 1
ATOM 623 C CA . VAL A 1 87 ? 18.770 -6.615 12.820 1.00 43.47 87 VAL A CA 1
ATOM 624 C C . VAL A 1 87 ? 19.841 -6.152 13.815 1.00 43.47 87 VAL A C 1
ATOM 626 O O . VAL A 1 87 ? 19.981 -4.969 14.106 1.00 43.47 87 VAL A O 1
ATOM 629 N N . SER A 1 88 ? 20.645 -7.090 14.324 1.00 46.19 88 SER A N 1
ATOM 630 C CA . SER A 1 88 ? 22.065 -6.760 14.499 1.00 46.19 88 SER A CA 1
ATOM 631 C C . SER A 1 88 ? 22.659 -6.694 13.100 1.00 46.19 88 SER A C 1
ATOM 633 O O . SER A 1 88 ? 22.391 -7.580 12.293 1.00 46.19 88 SER A O 1
ATOM 635 N N . ALA A 1 89 ? 23.404 -5.632 12.799 1.00 46.19 89 ALA A N 1
ATOM 636 C CA . ALA A 1 89 ? 24.063 -5.427 11.515 1.00 46.19 89 ALA A CA 1
ATOM 637 C C . ALA A 1 89 ? 24.802 -6.698 11.054 1.00 46.19 89 ALA A C 1
ATOM 639 O O . ALA A 1 89 ? 25.907 -6.984 11.500 1.00 46.19 89 ALA A O 1
ATOM 640 N N . SER A 1 90 ? 24.177 -7.466 10.168 1.00 48.47 90 SER A N 1
ATOM 641 C CA . SER A 1 90 ? 24.787 -8.600 9.493 1.00 48.47 90 SER A CA 1
ATOM 642 C C . SER A 1 90 ? 24.386 -8.510 8.033 1.00 4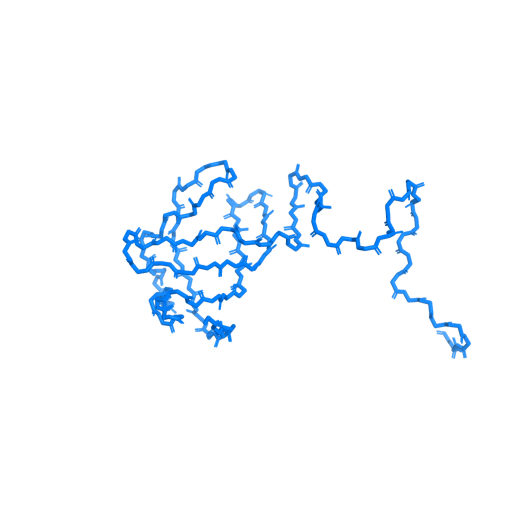8.47 90 SER A C 1
ATOM 644 O O . SER A 1 90 ? 23.204 -8.470 7.699 1.00 48.47 90 SER A O 1
ATOM 646 N N . THR A 1 91 ? 25.380 -8.451 7.156 1.00 50.66 91 THR A N 1
ATOM 647 C CA . THR A 1 91 ? 25.247 -8.471 5.693 1.00 50.66 91 THR A CA 1
ATOM 648 C C . THR A 1 91 ? 24.768 -9.826 5.151 1.00 50.66 91 THR A C 1
ATOM 650 O O . THR A 1 91 ? 24.801 -10.046 3.945 1.00 50.66 91 THR A O 1
ATOM 653 N N . ALA A 1 92 ? 24.295 -10.726 6.015 1.00 52.22 92 ALA A N 1
ATOM 654 C CA . ALA A 1 92 ? 23.721 -12.014 5.662 1.00 52.22 92 ALA A CA 1
ATOM 655 C C . ALA A 1 92 ? 22.312 -12.133 6.258 1.00 52.22 92 ALA A C 1
ATOM 657 O O . ALA A 1 92 ? 22.130 -12.617 7.373 1.00 52.22 92 ALA A O 1
ATOM 658 N N . VAL A 1 93 ? 21.304 -11.697 5.503 1.00 51.53 93 VAL A N 1
ATOM 659 C CA . VAL A 1 93 ? 19.949 -12.228 5.677 1.00 51.53 93 VAL A CA 1
ATOM 660 C C . VAL A 1 93 ? 19.890 -13.505 4.842 1.00 51.53 93 VAL A C 1
ATOM 662 O O . VAL A 1 93 ? 19.655 -13.464 3.639 1.00 51.53 93 VAL A O 1
ATOM 665 N N . THR A 1 94 ? 20.180 -14.645 5.462 1.00 52.50 94 THR A N 1
ATOM 666 C CA . THR A 1 94 ? 19.908 -15.967 4.890 1.00 52.50 94 THR A CA 1
ATOM 667 C C . THR A 1 94 ? 18.443 -16.306 5.148 1.00 52.50 94 THR A C 1
ATOM 669 O O . THR A 1 94 ? 18.053 -16.569 6.281 1.00 52.50 94 THR A O 1
ATOM 672 N N . VAL A 1 95 ? 17.618 -16.283 4.099 1.00 50.53 95 VAL A N 1
ATOM 673 C CA . VAL A 1 95 ? 16.205 -16.712 4.170 1.00 50.53 95 VAL A CA 1
ATOM 674 C C . VAL A 1 95 ? 16.025 -18.223 4.064 1.00 50.53 95 VAL A C 1
ATOM 676 O O . VAL A 1 95 ? 14.927 -18.707 4.307 1.00 50.53 95 VAL A O 1
ATOM 679 N N . ASP A 1 96 ? 17.088 -18.975 3.777 1.00 52.34 96 ASP A N 1
ATOM 680 C CA . ASP A 1 96 ? 17.001 -20.424 3.651 1.00 52.34 96 ASP A CA 1
ATOM 681 C C . ASP A 1 96 ? 18.058 -21.108 4.515 1.00 52.34 96 ASP A C 1
ATOM 683 O O . ASP A 1 96 ? 19.144 -21.480 4.076 1.00 52.34 96 ASP A O 1
ATOM 687 N N . ASN A 1 97 ? 17.755 -21.236 5.804 1.00 46.44 97 ASN A N 1
ATOM 688 C CA . ASN A 1 97 ? 18.454 -22.192 6.647 1.00 46.44 97 ASN A CA 1
ATOM 689 C C . ASN A 1 97 ? 17.764 -23.556 6.498 1.00 46.44 97 ASN A C 1
ATOM 691 O O . ASN A 1 97 ? 17.185 -24.057 7.464 1.00 46.44 97 ASN A O 1
ATOM 695 N N . VAL A 1 98 ? 17.820 -24.179 5.310 1.00 48.72 98 VAL A N 1
ATOM 696 C CA . VAL A 1 98 ? 17.663 -25.638 5.250 1.00 48.72 98 VAL A CA 1
ATOM 697 C C . VAL A 1 98 ? 18.914 -26.219 5.892 1.00 48.72 98 VAL A C 1
ATOM 699 O O . VAL A 1 98 ? 19.925 -26.474 5.239 1.00 48.72 98 VAL A O 1
ATOM 702 N N . SER A 1 99 ? 18.870 -26.438 7.204 1.00 48.56 99 SER A N 1
ATOM 703 C CA . SER A 1 99 ? 19.824 -27.339 7.832 1.00 48.56 99 SER A CA 1
ATOM 704 C C . SER A 1 99 ? 19.545 -28.752 7.301 1.00 48.56 99 SER A C 1
ATOM 706 O O . SER A 1 99 ? 18.698 -29.461 7.842 1.00 48.56 99 SER A O 1
ATOM 708 N N . GLY A 1 100 ? 20.230 -29.149 6.224 1.00 52.91 100 GLY A N 1
ATOM 709 C CA . GLY A 1 100 ? 20.325 -30.550 5.798 1.00 52.91 100 GLY A CA 1
ATOM 710 C C . GLY A 1 100 ? 19.623 -30.966 4.500 1.00 52.91 100 GLY A C 1
ATOM 711 O O . GLY A 1 100 ? 19.148 -32.096 4.435 1.00 52.91 100 GLY A O 1
ATOM 712 N N . GLY A 1 101 ? 19.580 -30.129 3.460 1.00 40.84 101 GLY A N 1
ATOM 713 C CA . GLY A 1 101 ? 19.139 -30.547 2.122 1.00 40.84 101 GLY A CA 1
ATOM 714 C C . GLY A 1 101 ? 20.254 -30.390 1.093 1.00 40.84 101 GLY A C 1
ATOM 715 O O . GLY A 1 101 ? 20.694 -29.278 0.835 1.00 40.84 101 GLY A O 1
ATOM 716 N N . THR A 1 102 ? 20.734 -31.492 0.518 1.00 44.38 102 THR A N 1
ATOM 717 C CA . THR A 1 102 ? 21.650 -31.484 -0.633 1.00 44.38 102 THR A CA 1
ATOM 718 C C . THR A 1 102 ? 20.884 -31.253 -1.931 1.00 44.38 102 THR A C 1
ATOM 720 O O . THR A 1 102 ? 20.106 -32.127 -2.321 1.00 44.38 102 THR A O 1
ATOM 723 N N . LEU A 1 103 ? 21.157 -30.132 -2.601 1.00 38.41 103 LEU A N 1
ATOM 724 C CA . LEU A 1 103 ? 21.653 -30.025 -3.986 1.00 38.41 103 LEU A CA 1
ATOM 725 C C . LEU A 1 103 ? 21.858 -28.550 -4.347 1.00 38.41 103 LEU A C 1
ATOM 727 O O . LEU A 1 103 ? 20.911 -27.763 -4.142 1.00 38.41 103 LEU A O 1
#

Foldseek 3Di:
DEEDEDPQEDFDFPDDDDFKTQGPDHDPPGDHCCVCPAQHKYWDKDDPVPKIWTAIWTAHPVRGITGGDATPDIPPDPRPPPPPPPPPPDPDPDPDPPPDDDD

Sequence (103 aa):
MALVIKDRVKETSTTTGTGTYTLAGAITGFEAFSEIGNGNTTYYGCSDGTDFEVGIGTYTLSGTTLTRTTILESSSTKITALVNGAVSASTAVTVDNVSGGTL

Solvent-accessible surface area (backbone atoms only — not comparable to full-atom values): 6562 Å² total; per-residue (Å²): 121,51,84,38,85,73,81,60,56,40,60,44,63,83,61,72,84,90,65,58,36,42,53,74,48,45,41,91,96,37,39,45,68,71,79,55,37,72,58,16,31,28,78,49,74,52,66,84,87,83,51,43,37,32,30,36,25,37,31,33,64,84,80,37,27,38,38,78,71,43,56,72,43,48,72,87,53,82,66,86,61,83,70,88,84,75,78,71,96,58,100,69,86,75,90,74,80,68,88,83,73,94,128

Mean predicted aligned error: 10.29 Å